Protein AF-A0A6I5RKN8-F1 (afdb_monomer_lite)

Foldseek 3Di:
DDDPVVVVCVVPPDPDQFDDWDAAPVRDIDTDNDPVVRVVVVVVRVVVVVVVVVPPDD

Sequence (58 aa):
APGVASLEVSLNPDDTEYLFFVARYDGTHIFSRTLEEHEAAKDAVDASLAEQSSTVTN

Radius of gyration: 15.71 Å; chains: 1; bounding box: 32×20×46 Å

pLDDT: mean 82.96, std 11.77, range [46.41, 95.19]

Secondary structure (DSSP, 8-state):
---HHHHHHHHS-------EEEE-TTS-EEEESSHHHHHHHHHHHHHHHHHHTTSS--

Structure (mmCIF, N/CA/C/O backbone):
data_AF-A0A6I5RKN8-F1
#
_entry.id   AF-A0A6I5RKN8-F1
#
loop_
_atom_site.group_PDB
_atom_site.id
_atom_site.type_symbol
_atom_site.label_atom_id
_atom_site.label_alt_id
_atom_site.label_comp_id
_atom_site.label_asym_id
_atom_site.label_entity_id
_atom_site.label_seq_id
_atom_site.pdbx_PDB_ins_code
_atom_site.Cartn_x
_atom_site.Cartn_y
_atom_site.Cartn_z
_atom_site.occupancy
_atom_site.B_iso_or_equiv
_atom_site.auth_seq_id
_atom_site.auth_comp_id
_atom_site.auth_asym_id
_atom_site.auth_atom_id
_atom_site.pdbx_PDB_model_num
ATOM 1 N N . ALA A 1 1 ? 21.923 7.169 -9.855 1.00 65.69 1 ALA A N 1
ATOM 2 C CA . ALA A 1 1 ? 21.241 6.963 -11.151 1.00 65.69 1 ALA A CA 1
ATOM 3 C C . ALA A 1 1 ? 20.475 5.643 -11.079 1.00 65.69 1 ALA A C 1
ATOM 5 O O . ALA A 1 1 ? 20.989 4.751 -10.408 1.00 65.69 1 ALA A O 1
ATOM 6 N N . PRO A 1 2 ? 19.270 5.521 -11.668 1.00 75.44 2 PRO A N 1
ATOM 7 C CA . PRO A 1 2 ? 18.528 4.258 -11.679 1.00 75.44 2 PRO A CA 1
ATOM 8 C C . PRO A 1 2 ? 19.320 3.173 -12.418 1.00 75.44 2 PRO A C 1
ATOM 10 O O . PRO A 1 2 ? 20.062 3.472 -13.354 1.00 75.44 2 PRO A O 1
ATOM 13 N N . GLY A 1 3 ? 19.184 1.921 -11.979 1.00 82.00 3 GLY A N 1
ATOM 14 C CA . GLY A 1 3 ? 19.760 0.780 -12.690 1.00 82.00 3 GLY A CA 1
ATOM 15 C C . GLY A 1 3 ? 19.023 0.520 -14.006 1.00 82.00 3 GLY A C 1
ATOM 16 O O . GLY A 1 3 ? 17.878 0.937 -14.170 1.00 82.00 3 GLY A O 1
ATOM 17 N N . VAL A 1 4 ? 19.663 -0.202 -14.930 1.00 82.94 4 VAL A N 1
ATOM 18 C CA . VAL A 1 4 ? 19.079 -0.564 -16.238 1.00 82.94 4 VAL A CA 1
ATOM 19 C C . VAL A 1 4 ? 17.714 -1.245 -16.073 1.00 82.94 4 VAL A C 1
ATOM 21 O O . VAL A 1 4 ? 16.756 -0.844 -16.722 1.00 82.94 4 VAL A O 1
ATOM 24 N N . ALA A 1 5 ? 17.585 -2.161 -15.109 1.00 80.00 5 ALA A N 1
ATOM 25 C CA . ALA A 1 5 ? 16.321 -2.835 -14.808 1.00 80.00 5 ALA A CA 1
ATOM 26 C C . ALA A 1 5 ? 15.195 -1.870 -14.379 1.00 80.00 5 ALA A C 1
ATOM 28 O O . ALA A 1 5 ? 14.045 -2.039 -14.769 1.00 80.00 5 ALA A O 1
ATOM 29 N N . SER A 1 6 ? 15.511 -0.821 -13.609 1.00 79.44 6 SER A N 1
ATOM 30 C CA . SER A 1 6 ? 14.516 0.188 -13.214 1.00 79.44 6 SER A CA 1
ATOM 31 C C . SER A 1 6 ? 14.041 1.015 -14.411 1.00 79.44 6 SER A C 1
ATOM 33 O O . SER A 1 6 ? 12.884 1.430 -14.454 1.00 79.44 6 SER A O 1
ATOM 35 N N . LEU A 1 7 ? 14.927 1.253 -15.383 1.00 78.50 7 LEU A N 1
ATOM 36 C CA . LEU A 1 7 ? 14.591 1.967 -16.613 1.00 78.50 7 LEU A CA 1
ATOM 37 C C . LEU A 1 7 ? 13.707 1.119 -17.536 1.00 78.50 7 LEU A C 1
ATOM 39 O O . LEU A 1 7 ? 12.749 1.645 -18.090 1.00 78.50 7 LEU A O 1
ATOM 43 N N . GLU A 1 8 ? 13.978 -0.180 -17.664 1.00 81.12 8 GLU A N 1
ATOM 44 C CA . GLU A 1 8 ? 13.187 -1.093 -18.502 1.00 81.12 8 GLU A CA 1
ATOM 45 C C . GLU A 1 8 ? 11.730 -1.215 -18.032 1.00 81.12 8 GLU A C 1
ATOM 47 O O . GLU A 1 8 ? 10.818 -1.082 -18.848 1.00 81.12 8 GLU A O 1
ATOM 52 N N . VAL A 1 9 ? 11.501 -1.376 -16.724 1.00 84.12 9 VAL A N 1
ATOM 53 C CA . VAL A 1 9 ? 10.147 -1.450 -16.136 1.00 84.12 9 VAL A CA 1
ATOM 54 C C . VAL A 1 9 ? 9.419 -0.106 -16.214 1.00 84.12 9 VAL A C 1
ATOM 56 O O . VAL A 1 9 ? 8.208 -0.064 -16.392 1.00 84.12 9 VAL A O 1
ATOM 59 N N . SER A 1 10 ? 10.149 1.011 -16.145 1.00 83.81 10 SER A N 1
ATOM 60 C CA . SER A 1 10 ? 9.544 2.338 -16.335 1.00 83.81 10 SER A CA 1
ATOM 61 C C . SER A 1 10 ? 9.028 2.540 -17.764 1.00 83.81 10 SER A C 1
ATOM 63 O O . SER A 1 10 ? 8.089 3.304 -17.974 1.00 83.81 10 SER A O 1
ATOM 65 N N . LEU A 1 11 ? 9.656 1.884 -18.748 1.00 84.31 11 LEU A N 1
ATOM 66 C CA . LEU A 1 11 ? 9.250 1.933 -20.154 1.00 84.31 11 LEU A CA 1
ATOM 67 C C . LEU A 1 11 ? 8.147 0.918 -20.482 1.00 84.31 11 LEU A C 1
ATOM 69 O O . LEU A 1 11 ? 7.346 1.179 -21.375 1.00 84.31 11 LEU A O 1
ATOM 73 N N . ASN A 1 12 ? 8.107 -0.211 -19.772 1.00 84.31 12 ASN A N 1
ATOM 74 C CA . ASN A 1 12 ? 7.119 -1.275 -19.948 1.00 84.31 12 ASN A CA 1
ATOM 75 C C . ASN A 1 12 ? 6.573 -1.707 -18.577 1.00 84.31 12 ASN A C 1
ATOM 77 O O . ASN A 1 12 ? 7.022 -2.723 -18.041 1.00 84.31 12 ASN A O 1
ATOM 81 N N . PRO A 1 13 ? 5.657 -0.930 -17.973 1.00 80.62 13 PRO A N 1
ATOM 82 C CA . PRO A 1 13 ? 5.034 -1.335 -16.723 1.00 80.62 13 PRO A CA 1
ATOM 83 C C . PRO A 1 13 ? 4.123 -2.545 -16.956 1.00 80.62 13 PRO A C 1
ATOM 85 O O . PRO A 1 13 ? 3.464 -2.642 -17.992 1.00 80.62 13 PRO A O 1
ATOM 88 N N . ASP A 1 14 ? 4.062 -3.450 -15.981 1.00 82.44 14 ASP A N 1
ATOM 89 C CA . ASP A 1 14 ? 3.064 -4.518 -15.981 1.00 82.44 14 ASP A CA 1
ATOM 90 C C . ASP A 1 14 ? 1.655 -3.921 -15.829 1.00 82.44 14 ASP A C 1
ATOM 92 O O . ASP A 1 14 ? 1.440 -3.007 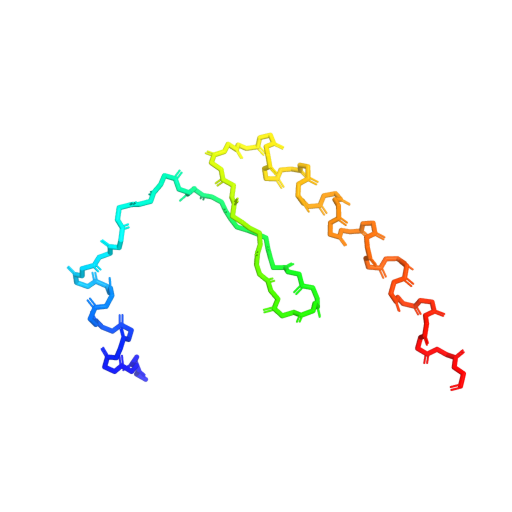-15.024 1.00 82.44 14 ASP A O 1
ATOM 96 N N . ASP A 1 15 ? 0.682 -4.463 -16.567 1.00 81.94 15 ASP A N 1
ATOM 97 C CA . ASP A 1 15 ? -0.728 -4.088 -16.425 1.00 81.94 15 ASP A CA 1
ATOM 98 C C . ASP A 1 15 ? -1.246 -4.590 -15.072 1.00 81.94 15 ASP A C 1
ATOM 100 O O . ASP A 1 15 ? -1.601 -5.759 -14.892 1.00 81.94 15 ASP A O 1
ATOM 104 N N . THR A 1 16 ? -1.252 -3.697 -14.085 1.00 83.94 16 THR A N 1
ATOM 105 C CA . THR A 1 16 ? -1.741 -3.985 -12.739 1.00 83.94 16 THR A CA 1
ATOM 106 C C . THR A 1 16 ? -2.729 -2.920 -12.291 1.00 83.94 16 THR A C 1
ATOM 108 O O . THR A 1 16 ? -2.558 -1.730 -12.536 1.00 83.94 16 THR A O 1
ATOM 111 N N . GLU A 1 17 ? -3.781 -3.356 -11.604 1.00 84.69 17 GLU A N 1
ATOM 112 C CA . GLU A 1 17 ? -4.839 -2.477 -11.089 1.00 84.69 17 GLU A CA 1
ATOM 113 C C . GLU A 1 17 ? -4.539 -1.960 -9.670 1.00 84.69 17 GLU A C 1
ATOM 115 O O . GLU A 1 17 ? -5.416 -1.416 -9.000 1.00 84.69 17 GLU A O 1
ATOM 120 N N . TYR A 1 18 ? -3.328 -2.188 -9.154 1.00 88.62 18 TYR A N 1
ATOM 121 C CA . TYR A 1 18 ? -2.968 -1.796 -7.794 1.00 88.62 18 TYR A CA 1
ATOM 122 C C . TYR A 1 18 ? -2.685 -0.298 -7.730 1.00 88.62 18 TYR A C 1
ATOM 124 O O . TYR A 1 18 ? -1.838 0.221 -8.452 1.00 88.62 18 TYR A O 1
ATOM 132 N N . LEU A 1 19 ? -3.377 0.389 -6.825 1.00 89.19 19 LEU A N 1
ATOM 133 C CA . LEU A 1 19 ? -3.252 1.836 -6.639 1.00 89.19 19 LEU A CA 1
ATOM 134 C C . LEU A 1 19 ? -2.514 2.192 -5.347 1.00 89.19 19 LEU A C 1
ATOM 136 O O . LEU A 1 19 ? -1.982 3.294 -5.221 1.00 89.19 19 LEU A O 1
ATOM 140 N N . PHE A 1 20 ? -2.464 1.260 -4.395 1.00 91.31 20 PHE A N 1
ATOM 141 C CA . PHE A 1 20 ? -1.891 1.479 -3.076 1.00 91.31 20 PHE A CA 1
ATOM 142 C C . PHE A 1 20 ? -0.934 0.355 -2.703 1.00 91.31 20 PHE A C 1
ATOM 144 O O . PHE A 1 20 ? -1.125 -0.800 -3.089 1.00 91.31 20 PHE A O 1
ATOM 151 N N . PHE A 1 21 ? 0.068 0.684 -1.890 1.00 92.88 21 PHE A N 1
ATOM 152 C CA . PHE A 1 21 ? 0.910 -0.314 -1.250 1.00 92.88 21 PHE A CA 1
ATOM 153 C C . PHE A 1 21 ? 1.259 0.078 0.189 1.00 92.88 21 PHE A C 1
ATOM 155 O O . PHE A 1 21 ? 1.322 1.261 0.526 1.00 92.88 21 PHE A O 1
ATOM 162 N N . VAL A 1 22 ? 1.481 -0.925 1.037 1.00 93.50 22 VAL A N 1
ATOM 163 C CA . VAL A 1 22 ? 1.963 -0.774 2.419 1.00 93.50 22 VAL A CA 1
ATOM 164 C C . VAL A 1 22 ? 3.205 -1.639 2.586 1.00 93.50 22 VAL A C 1
ATOM 166 O O . VAL A 1 22 ? 3.188 -2.824 2.245 1.00 93.50 22 VAL A O 1
ATOM 169 N N . ALA A 1 23 ? 4.286 -1.054 3.099 1.00 91.81 23 ALA A N 1
ATOM 170 C CA . ALA A 1 23 ? 5.485 -1.804 3.442 1.00 91.81 23 ALA A CA 1
ATOM 171 C C . ALA A 1 23 ? 5.294 -2.527 4.779 1.00 91.81 23 ALA A C 1
ATOM 173 O O . ALA A 1 23 ? 4.844 -1.930 5.755 1.00 91.81 23 ALA A O 1
ATOM 174 N N . ARG A 1 24 ? 5.661 -3.805 4.822 1.00 87.12 24 ARG A N 1
ATOM 175 C CA . ARG A 1 24 ? 5.782 -4.571 6.058 1.00 87.12 24 ARG A CA 1
ATOM 176 C C . ARG A 1 24 ? 7.201 -4.445 6.607 1.00 87.12 24 ARG A C 1
ATOM 178 O O . ARG A 1 24 ? 8.169 -4.269 5.867 1.00 87.12 24 ARG A O 1
ATOM 185 N N . TYR A 1 25 ? 7.335 -4.612 7.915 1.00 81.50 25 TYR A N 1
ATOM 186 C CA . TYR A 1 25 ? 8.623 -4.544 8.614 1.00 81.50 25 TYR A CA 1
ATOM 187 C C . TYR A 1 25 ? 9.498 -5.790 8.414 1.00 81.50 25 TYR A C 1
ATOM 189 O O . TYR A 1 25 ? 10.660 -5.795 8.809 1.00 81.50 25 TYR A O 1
ATOM 197 N N . ASP A 1 26 ? 8.960 -6.818 7.755 1.00 82.25 26 ASP A N 1
ATOM 198 C CA . ASP A 1 26 ? 9.685 -8.006 7.296 1.00 82.25 26 ASP A CA 1
ATOM 199 C C . ASP A 1 26 ? 10.344 -7.821 5.910 1.00 82.25 26 ASP A C 1
ATOM 201 O O . ASP A 1 26 ? 10.989 -8.738 5.405 1.00 82.25 26 ASP A O 1
ATOM 205 N N . GLY A 1 27 ? 10.200 -6.640 5.292 1.00 84.50 27 GLY A N 1
ATOM 206 C CA . GLY A 1 27 ? 10.752 -6.326 3.972 1.00 84.50 27 GLY A CA 1
ATOM 207 C C . GLY A 1 27 ? 9.851 -6.702 2.791 1.00 84.50 27 GLY A C 1
ATOM 208 O O . GLY A 1 27 ? 10.262 -6.541 1.643 1.00 84.50 27 GLY A O 1
ATOM 209 N N . THR A 1 28 ? 8.630 -7.182 3.040 1.00 89.50 28 THR A N 1
ATOM 210 C CA . THR A 1 28 ? 7.627 -7.452 1.998 1.00 89.50 28 THR A CA 1
ATOM 211 C C . THR A 1 28 ? 6.641 -6.293 1.836 1.00 89.50 28 THR A C 1
ATOM 2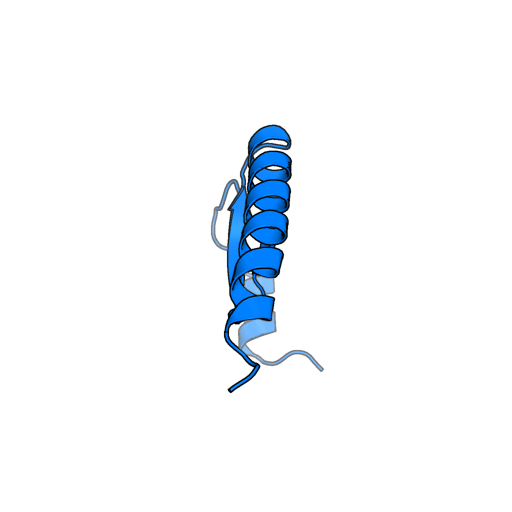13 O O . THR A 1 28 ? 6.540 -5.416 2.692 1.00 89.50 28 THR A O 1
ATOM 216 N N . HIS A 1 29 ? 5.880 -6.280 0.740 1.00 91.94 29 HIS A N 1
ATOM 217 C CA . HIS A 1 29 ? 4.847 -5.272 0.481 1.00 91.94 29 HIS A CA 1
ATOM 218 C C . HIS A 1 29 ? 3.457 -5.911 0.349 1.00 91.94 29 HIS A C 1
ATOM 220 O O . HIS A 1 29 ? 3.319 -7.041 -0.126 1.00 91.94 29 HIS A O 1
ATOM 226 N N . ILE A 1 30 ? 2.427 -5.166 0.751 1.00 92.62 30 ILE A N 1
ATOM 227 C CA . ILE A 1 30 ? 1.013 -5.449 0.469 1.00 92.62 30 ILE A CA 1
ATOM 228 C C . ILE A 1 30 ? 0.561 -4.496 -0.624 1.00 92.62 30 ILE A C 1
ATOM 230 O O . ILE A 1 30 ? 0.783 -3.298 -0.480 1.00 92.62 30 ILE A O 1
ATOM 234 N N . PHE A 1 31 ? -0.081 -5.006 -1.673 1.00 94.06 31 PHE A N 1
ATOM 235 C CA . PHE A 1 31 ? -0.670 -4.199 -2.741 1.00 94.06 31 PHE A CA 1
ATOM 236 C C . PHE A 1 31 ? -2.196 -4.259 -2.658 1.00 94.06 31 PHE A C 1
ATOM 238 O O . PHE A 1 31 ? -2.756 -5.344 -2.507 1.00 94.06 31 PHE A O 1
ATOM 245 N N . SER A 1 32 ? -2.849 -3.106 -2.788 1.00 95.12 32 SER A N 1
ATOM 246 C CA . SER A 1 32 ? -4.303 -2.958 -2.675 1.00 95.12 32 SER A CA 1
ATOM 247 C C . SER A 1 32 ? -4.860 -2.179 -3.866 1.00 95.12 32 SER A C 1
ATOM 249 O O . SER A 1 32 ? -4.193 -1.299 -4.426 1.00 95.12 32 SER A O 1
ATOM 251 N N . ARG A 1 33 ? -6.088 -2.509 -4.274 1.00 92.75 33 ARG A N 1
ATOM 252 C CA . ARG A 1 33 ? -6.779 -1.874 -5.408 1.00 92.75 33 ARG A CA 1
ATOM 253 C C . ARG A 1 33 ? -7.706 -0.756 -4.948 1.00 92.75 33 ARG A C 1
ATOM 255 O O . ARG A 1 33 ? -7.927 0.196 -5.690 1.00 92.75 33 ARG A O 1
ATOM 262 N N . THR A 1 34 ? -8.221 -0.845 -3.723 1.00 93.69 34 THR A N 1
ATOM 263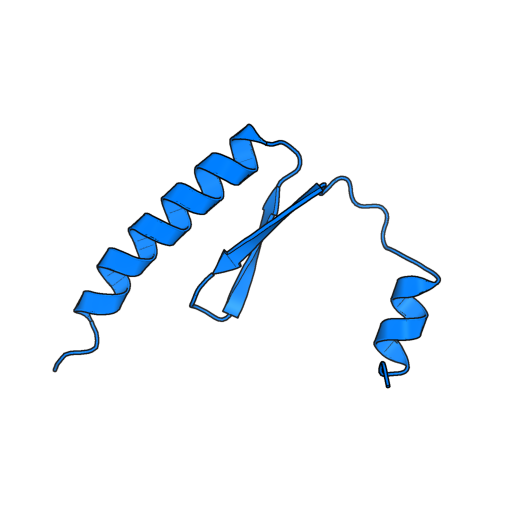 C CA . THR A 1 34 ? -9.124 0.155 -3.140 1.00 93.69 34 THR A CA 1
ATOM 264 C C . THR A 1 34 ? -8.528 0.812 -1.895 1.00 93.69 34 THR A C 1
ATOM 266 O O . THR A 1 34 ? -7.586 0.302 -1.286 1.00 93.69 34 THR A O 1
ATOM 269 N N . LEU A 1 35 ? -9.091 1.964 -1.512 1.00 92.25 35 LEU A N 1
ATOM 270 C CA . LEU A 1 35 ? -8.708 2.657 -0.281 1.00 92.25 35 LEU A CA 1
ATOM 271 C C . LEU A 1 35 ? -9.057 1.830 0.967 1.00 92.25 35 LEU A C 1
ATOM 273 O O . LEU A 1 35 ? -8.246 1.751 1.879 1.00 92.25 35 LEU A O 1
ATOM 277 N N . GLU A 1 36 ? -10.214 1.166 0.978 1.00 94.81 36 GLU A N 1
ATOM 278 C CA . GLU A 1 36 ? -10.655 0.319 2.096 1.00 94.81 36 GLU A CA 1
ATOM 279 C C . GLU A 1 36 ? -9.687 -0.854 2.332 1.00 94.81 36 GLU A C 1
ATOM 281 O O . GLU A 1 36 ? -9.259 -1.105 3.458 1.00 94.81 36 GLU A O 1
ATOM 286 N N . GLU A 1 37 ? -9.256 -1.526 1.259 1.00 94.06 37 GLU A N 1
ATOM 287 C CA . GLU A 1 37 ? -8.236 -2.579 1.333 1.00 94.06 37 GLU A CA 1
ATOM 288 C C . GLU A 1 37 ? -6.884 -2.044 1.822 1.00 94.06 37 GLU A C 1
ATOM 290 O O . GLU A 1 37 ? -6.136 -2.752 2.496 1.00 94.06 37 GLU A O 1
ATOM 295 N N . HIS A 1 38 ? -6.532 -0.810 1.454 1.00 95.19 38 HIS A N 1
ATOM 296 C CA . HIS A 1 38 ? -5.301 -0.171 1.906 1.00 95.19 38 HIS A CA 1
ATOM 297 C C . HIS A 1 38 ? -5.349 0.166 3.401 1.00 95.19 38 HIS A C 1
ATOM 299 O O . HIS A 1 38 ? -4.377 -0.089 4.110 1.00 95.19 38 HIS A O 1
ATOM 305 N N . GLU A 1 39 ? -6.466 0.701 3.890 1.00 94.62 39 GLU A N 1
ATOM 306 C CA . GLU A 1 39 ? -6.669 1.016 5.308 1.00 94.62 39 GLU A CA 1
ATOM 307 C C . GLU A 1 39 ? -6.615 -0.251 6.167 1.00 94.62 39 GLU A C 1
ATOM 309 O O . GLU A 1 39 ? -5.824 -0.314 7.107 1.00 94.62 39 GLU A O 1
ATOM 314 N N . ALA A 1 40 ? -7.320 -1.314 5.764 1.00 93.94 40 ALA A N 1
ATOM 315 C CA . ALA A 1 40 ? -7.255 -2.605 6.450 1.00 93.94 40 ALA A CA 1
ATOM 316 C C . ALA A 1 40 ? -5.833 -3.199 6.462 1.00 93.94 40 ALA A C 1
ATOM 318 O O . ALA A 1 40 ? -5.402 -3.789 7.455 1.00 93.94 40 ALA A O 1
ATOM 319 N N . ALA A 1 41 ? -5.077 -3.035 5.370 1.00 92.81 41 ALA A N 1
ATOM 320 C CA . ALA A 1 41 ? -3.688 -3.480 5.299 1.00 92.81 41 ALA A CA 1
ATOM 321 C C . ALA A 1 41 ? -2.774 -2.703 6.259 1.00 92.81 41 ALA A C 1
ATOM 323 O O . ALA A 1 41 ? -1.878 -3.303 6.851 1.00 92.81 41 ALA A O 1
ATOM 324 N N . LYS A 1 42 ? -2.994 -1.395 6.437 1.00 92.56 42 LYS A N 1
ATOM 325 C CA . LYS A 1 42 ? -2.247 -0.581 7.408 1.00 92.56 42 LYS A CA 1
ATOM 326 C C . LYS A 1 42 ? -2.519 -1.035 8.834 1.00 92.56 42 LYS A C 1
ATOM 328 O O . LYS A 1 42 ? -1.568 -1.320 9.553 1.00 92.56 42 LYS A O 1
ATOM 333 N N . ASP A 1 43 ? -3.789 -1.211 9.185 1.00 93.06 43 ASP A N 1
ATOM 334 C CA . ASP A 1 43 ? -4.185 -1.670 10.519 1.00 93.06 43 ASP A CA 1
ATOM 335 C C . ASP A 1 43 ? -3.586 -3.049 10.840 1.00 93.06 43 ASP A C 1
ATOM 337 O O . ASP A 1 43 ? -3.091 -3.284 11.943 1.00 93.06 43 ASP A O 1
ATOM 341 N N . ALA A 1 44 ? -3.562 -3.960 9.859 1.00 89.94 44 ALA A N 1
ATOM 342 C CA . ALA A 1 44 ? -2.945 -5.276 10.011 1.00 89.94 44 ALA A CA 1
ATOM 343 C C . ALA A 1 44 ? -1.420 -5.201 10.206 1.00 89.94 44 ALA A C 1
ATOM 345 O O . ALA A 1 44 ? -0.863 -5.938 11.024 1.00 89.94 44 ALA A O 1
ATOM 346 N N . VAL A 1 45 ? -0.734 -4.319 9.470 1.00 90.44 45 VAL A N 1
ATOM 347 C CA . VAL A 1 45 ? 0.712 -4.103 9.630 1.00 90.44 45 VAL A CA 1
ATOM 348 C C . VAL A 1 45 ? 1.019 -3.518 11.009 1.00 90.44 45 VAL A C 1
ATOM 350 O O . VAL A 1 45 ? 1.901 -4.037 11.697 1.00 90.44 45 VAL A O 1
ATOM 353 N N . ASP A 1 46 ? 0.250 -2.527 11.451 1.00 88.69 46 ASP A N 1
ATOM 354 C CA . ASP A 1 46 ? 0.406 -1.892 12.761 1.00 88.69 46 ASP A CA 1
ATOM 355 C C . ASP A 1 46 ? 0.126 -2.872 13.914 1.00 88.69 46 ASP A C 1
ATOM 357 O O . ASP A 1 46 ? 0.847 -2.884 14.914 1.00 88.69 46 ASP A O 1
ATOM 361 N N . ALA A 1 47 ? -0.860 -3.762 13.764 1.00 87.06 47 ALA A N 1
ATOM 362 C CA . ALA A 1 47 ? -1.104 -4.838 14.724 1.00 87.06 47 ALA A CA 1
ATOM 363 C C . ALA A 1 47 ? 0.073 -5.829 14.780 1.00 87.06 47 ALA A C 1
ATOM 365 O O . ALA A 1 47 ? 0.555 -6.162 15.864 1.00 87.06 47 ALA A O 1
ATOM 366 N N . SER A 1 48 ? 0.590 -6.253 13.620 1.00 83.06 48 SER A N 1
ATOM 367 C CA . SER A 1 48 ? 1.704 -7.210 13.550 1.00 83.06 48 SER A CA 1
ATOM 368 C C . SER A 1 48 ? 3.005 -6.661 14.154 1.00 83.06 48 SER A C 1
ATOM 370 O O . SER A 1 48 ? 3.783 -7.400 14.753 1.00 83.06 48 SER A O 1
ATOM 372 N N . LEU A 1 49 ? 3.230 -5.348 14.071 1.00 80.94 49 LEU A N 1
ATOM 373 C CA . LEU A 1 49 ? 4.359 -4.662 14.700 1.00 80.94 49 LEU A CA 1
ATOM 374 C C . LEU A 1 49 ? 4.385 -4.784 16.225 1.00 80.94 49 LEU A C 1
ATOM 376 O O . LEU A 1 49 ? 5.458 -4.947 16.823 1.00 80.94 49 LEU A O 1
ATOM 380 N N . ALA A 1 50 ? 3.212 -4.668 16.851 1.00 73.50 50 ALA A N 1
ATOM 381 C CA . ALA A 1 50 ? 3.070 -4.776 18.297 1.00 73.50 50 ALA A CA 1
ATOM 382 C C . ALA A 1 50 ? 3.461 -6.183 18.784 1.00 73.50 50 ALA A C 1
ATOM 384 O O . ALA A 1 50 ? 4.107 -6.334 19.823 1.00 73.50 50 ALA A O 1
ATOM 385 N N . GLU A 1 51 ? 3.149 -7.210 17.992 1.00 68.19 51 GLU A N 1
ATOM 386 C CA . GLU A 1 51 ? 3.508 -8.600 18.280 1.00 68.19 51 GLU A CA 1
ATOM 387 C C . GLU A 1 51 ? 5.008 -8.869 18.061 1.00 68.19 51 GLU A C 1
ATOM 389 O O . GLU A 1 51 ? 5.670 -9.458 18.919 1.00 68.19 51 GLU A O 1
ATOM 394 N N . GLN A 1 52 ? 5.586 -8.383 16.957 1.00 62.97 52 GLN A N 1
ATOM 395 C CA . GLN A 1 52 ? 6.997 -8.619 16.610 1.00 62.97 52 GLN A CA 1
ATOM 396 C C . GLN A 1 52 ? 7.980 -7.941 17.580 1.00 62.97 52 GLN A C 1
ATOM 398 O O . GLN A 1 52 ? 9.030 -8.503 17.898 1.00 62.97 52 GLN A O 1
ATOM 403 N N . SER A 1 53 ? 7.617 -6.780 18.136 1.00 60.41 53 SER A N 1
ATOM 404 C CA . SER A 1 53 ? 8.439 -6.077 19.138 1.00 60.41 53 SER A CA 1
ATOM 405 C C . SER A 1 53 ? 8.601 -6.863 20.448 1.00 60.41 53 SER A C 1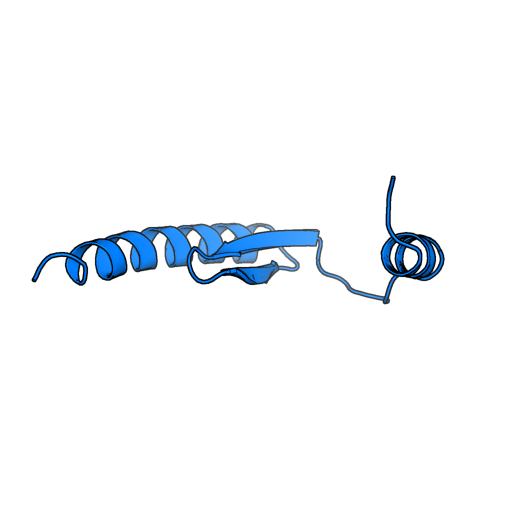
ATOM 407 O O . SER A 1 53 ? 9.562 -6.648 21.184 1.00 60.41 53 SER A O 1
ATOM 409 N N . SER A 1 54 ? 7.705 -7.815 20.724 1.00 59.59 54 SER A N 1
ATOM 410 C CA . SER A 1 54 ? 7.714 -8.618 21.954 1.00 59.59 54 SER A CA 1
ATOM 411 C C . SER 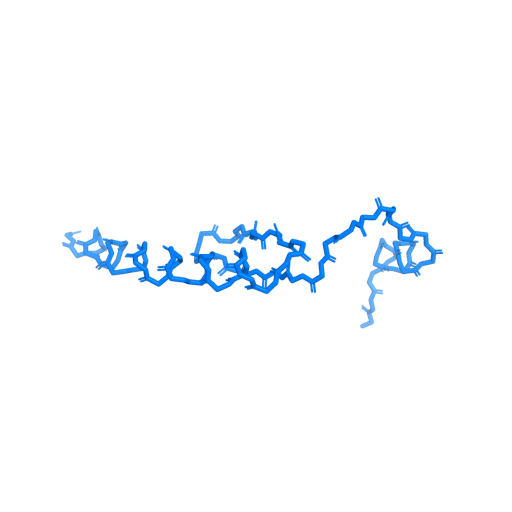A 1 54 ? 8.667 -9.822 21.898 1.00 59.59 54 SER A C 1
ATOM 413 O O . SER A 1 54 ? 8.959 -10.414 22.933 1.00 59.59 54 SER A O 1
ATOM 415 N N . THR A 1 55 ? 9.189 -10.179 20.717 1.00 57.72 55 THR A N 1
ATOM 416 C CA . THR A 1 55 ? 10.005 -11.399 20.525 1.00 57.72 55 THR A CA 1
ATOM 417 C C . THR A 1 55 ? 11.520 -11.119 20.537 1.00 57.72 55 THR A C 1
ATOM 419 O O . THR A 1 55 ? 12.320 -12.042 20.642 1.00 57.72 55 THR A O 1
ATOM 422 N N . VAL A 1 56 ? 11.943 -9.848 20.497 1.00 60.94 56 VAL A N 1
ATOM 423 C CA . VAL A 1 56 ? 13.366 -9.438 20.400 1.00 60.94 56 VAL A CA 1
ATOM 424 C C . VAL A 1 56 ? 14.040 -9.209 21.770 1.00 60.94 56 VAL A C 1
ATOM 426 O O . VAL A 1 56 ? 15.212 -8.852 21.832 1.00 60.94 56 VAL A O 1
ATOM 429 N N . THR A 1 57 ? 13.349 -9.456 22.891 1.00 50.69 57 T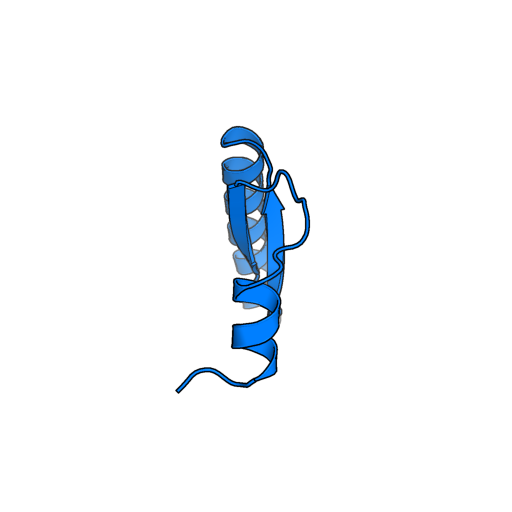HR A N 1
ATOM 430 C CA . THR A 1 57 ? 13.967 -9.422 24.233 1.00 50.69 57 THR A CA 1
ATOM 431 C C . THR A 1 57 ? 14.034 -10.826 24.835 1.00 50.69 57 THR A C 1
ATOM 433 O O . THR A 1 57 ? 13.140 -11.221 25.580 1.00 50.69 57 THR A O 1
ATOM 436 N N . ASN A 1 58 ? 15.087 -11.578 24.507 1.00 46.41 58 ASN A N 1
ATOM 437 C CA . ASN A 1 58 ? 15.613 -12.662 25.346 1.00 46.41 58 ASN A CA 1
ATOM 438 C C . ASN A 1 58 ? 17.093 -12.907 25.033 1.00 46.41 58 ASN A C 1
ATOM 440 O O . ASN A 1 58 ? 17.415 -13.021 23.829 1.00 46.41 58 ASN A O 1
#